Protein AF-A0A847BQE7-F1 (afdb_monomer)

Sequence (134 aa):
CRSEGPELCAGDLSLYLEEHYPERKRVALIGYQPAMLEMLSKSKYDLRVLDLSPLNIGEERYGVLVEDGRNSKIHDEIINNYADLILCTGSTICNGTILDYLDLPVETLFFGTTISGAAVLMGLKRVCFADKYE

Foldseek 3Di:
DDDCLLLVLLVQVVVVCCVPPVPFAFEEEEADDQNNVLSQLPDNHDYAYEHCDPVQAQDQHSNYHHHHPPPPVVLCCCQPPTGQEYEHELCCVVVVVVVSVPPGPHAYEYEDPNCVVVCVVVVHHYRYDSVVVD

Radius of gyration: 13.8 Å; Cα contacts (8 Å, |Δi|>4): 215; chains: 1; bounding box: 34×29×36 Å

Secondary structure (DSSP, 8-state):
--TTHHHHHHHHHHHHHHHH-TT--EEEEES--HHHHHHHHTTT-EEEEEES-TTTTT-EETTEEEEETT-HHHHHHIIIII-SEEEEETTHHHHSGGGGGSS-SS-EEEESSTTHHHHHHHT--B---GGG--

Solvent-accessible surface area (backbone atoms only — not compar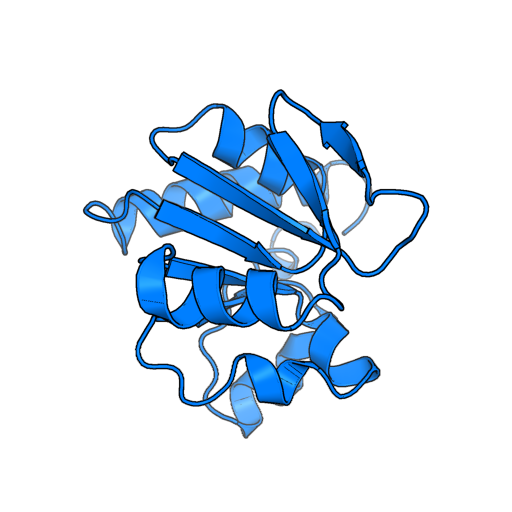able to full-atom values): 7516 Å² total; per-residue (Å²): 122,55,89,67,30,46,52,53,35,29,53,54,49,50,53,50,41,54,74,78,42,66,87,61,43,31,38,32,37,36,53,83,46,72,44,46,51,49,51,45,57,73,49,89,40,50,68,48,38,26,24,83,49,79,89,48,36,79,40,73,54,82,89,34,60,26,36,57,56,80,40,63,68,59,50,49,42,39,59,76,74,57,35,62,33,36,41,32,44,20,62,28,63,80,75,59,60,38,65,82,62,51,96,54,96,41,55,54,36,32,22,56,76,76,26,56,66,56,26,67,78,70,71,48,54,69,62,65,54,55,84,81,59,115

Mean predicted aligned error: 2.71 Å

Structure (mmCIF, N/CA/C/O backbone):
data_AF-A0A847BQE7-F1
#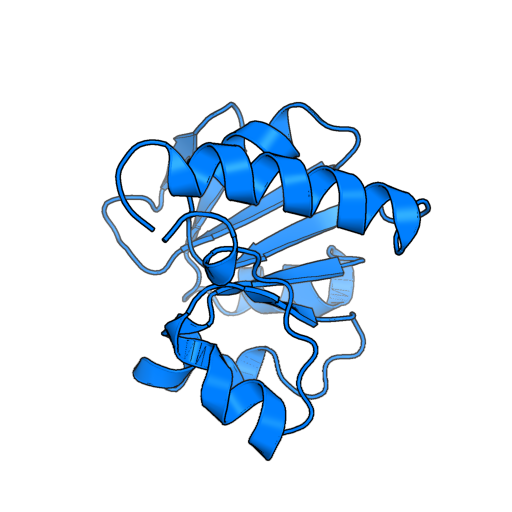
_entry.id   AF-A0A847BQE7-F1
#
loop_
_atom_site.group_PDB
_atom_site.id
_atom_site.type_symbol
_atom_site.label_atom_id
_atom_site.label_alt_id
_atom_site.label_comp_id
_atom_site.label_asym_id
_atom_site.label_entity_id
_atom_site.label_seq_id
_atom_site.pdbx_PDB_ins_code
_atom_site.Cartn_x
_atom_site.Cartn_y
_atom_site.Cartn_z
_atom_site.occupancy
_atom_site.B_iso_or_equiv
_atom_site.auth_seq_id
_atom_site.auth_comp_id
_atom_site.auth_asym_id
_atom_site.auth_atom_id
_atom_site.pdbx_PDB_model_num
ATOM 1 N N . CYS A 1 1 ? 1.247 5.015 -15.974 1.00 70.88 1 CYS A N 1
ATOM 2 C CA . CYS A 1 1 ? 1.783 5.958 -14.964 1.00 70.88 1 CYS A CA 1
ATOM 3 C C . CYS A 1 1 ? 2.777 6.919 -15.614 1.00 70.88 1 CYS A C 1
ATOM 5 O O . CYS A 1 1 ? 3.975 6.659 -15.593 1.00 70.88 1 CYS A O 1
ATOM 7 N N . ARG A 1 2 ? 2.289 7.979 -16.261 1.00 76.00 2 ARG A N 1
ATOM 8 C CA . ARG A 1 2 ? 3.106 9.034 -16.881 1.00 76.00 2 ARG A CA 1
ATOM 9 C C . ARG A 1 2 ? 2.457 10.379 -16.568 1.00 76.00 2 ARG A C 1
ATOM 11 O O . ARG A 1 2 ? 1.242 10.409 -16.386 1.00 76.00 2 ARG A O 1
ATOM 18 N N . SER A 1 3 ? 3.248 11.449 -16.543 1.00 85.38 3 SER A N 1
ATOM 19 C CA . SER A 1 3 ? 2.760 12.814 -16.299 1.00 85.38 3 SER A CA 1
ATOM 20 C C . SER A 1 3 ? 1.878 12.877 -15.041 1.00 85.38 3 SER A C 1
ATOM 22 O O . SER A 1 3 ? 2.288 12.332 -14.024 1.00 85.38 3 SER A O 1
ATOM 24 N N . GLU A 1 4 ? 0.682 13.464 -15.130 1.00 84.88 4 GLU A N 1
ATOM 25 C CA . GLU A 1 4 ? -0.298 13.620 -14.038 1.00 84.88 4 GLU A CA 1
ATOM 26 C C . GLU A 1 4 ? -1.124 12.348 -13.753 1.00 84.88 4 GLU A C 1
ATOM 28 O O . GLU A 1 4 ? -2.008 12.328 -12.896 1.00 84.88 4 GLU A O 1
ATOM 33 N N . GLY A 1 5 ? -0.883 11.263 -14.497 1.00 88.38 5 GLY A N 1
ATOM 34 C CA . GLY A 1 5 ? -1.625 10.013 -14.348 1.00 88.38 5 GLY A CA 1
ATOM 35 C C . GLY A 1 5 ? -1.584 9.416 -12.930 1.00 88.38 5 GLY A C 1
ATOM 36 O O . GLY A 1 5 ? -2.617 8.921 -12.482 1.00 88.38 5 GLY A O 1
ATOM 37 N N . PRO A 1 6 ? -0.445 9.415 -12.205 1.00 91.44 6 PRO A N 1
ATOM 38 C CA . PRO A 1 6 ? -0.397 8.946 -10.819 1.00 91.44 6 PRO A CA 1
ATOM 39 C C . PRO A 1 6 ? -1.307 9.728 -9.865 1.00 91.44 6 PRO A C 1
ATOM 41 O O . PRO A 1 6 ? -1.983 9.113 -9.046 1.00 91.44 6 PRO A O 1
ATOM 44 N N . GLU A 1 7 ? -1.352 11.053 -9.978 1.00 94.31 7 GLU A N 1
ATOM 45 C CA . GLU A 1 7 ? -2.155 11.940 -9.135 1.00 94.31 7 GLU A CA 1
ATOM 46 C C . GLU A 1 7 ? -3.649 11.738 -9.394 1.00 94.31 7 GLU A C 1
ATOM 48 O O . GLU A 1 7 ? -4.429 11.570 -8.455 1.00 94.31 7 GLU A O 1
ATOM 53 N N . LEU A 1 8 ? -4.042 11.659 -10.668 1.00 94.25 8 LEU A N 1
ATOM 54 C CA . LEU A 1 8 ? -5.423 11.362 -11.047 1.00 94.25 8 LEU A CA 1
ATOM 55 C C . LEU A 1 8 ? -5.840 9.955 -10.585 1.00 94.25 8 LEU A C 1
ATOM 57 O O . LEU A 1 8 ? -6.904 9.781 -9.991 1.00 94.25 8 LEU A O 1
ATOM 61 N N . CYS A 1 9 ? -4.962 8.961 -10.759 1.00 94.62 9 CYS A N 1
ATOM 62 C CA . CYS A 1 9 ? -5.197 7.594 -10.294 1.00 94.62 9 CYS A CA 1
ATOM 63 C C . CYS A 1 9 ? -5.314 7.503 -8.764 1.00 94.62 9 CYS A C 1
ATOM 65 O O . CYS A 1 9 ? -6.081 6.678 -8.266 1.00 94.62 9 CYS A O 1
ATOM 67 N N . ALA A 1 10 ? -4.574 8.325 -8.015 1.00 96.25 10 ALA A N 1
ATOM 68 C CA . ALA A 1 10 ? -4.716 8.414 -6.566 1.00 96.25 10 ALA A CA 1
ATOM 69 C C . ALA A 1 10 ? -6.075 9.017 -6.174 1.00 96.25 10 ALA A C 1
ATOM 71 O O . ALA A 1 10 ? -6.713 8.515 -5.251 1.00 96.25 10 ALA A O 1
ATOM 72 N N . GLY A 1 11 ? -6.564 10.025 -6.902 1.00 96.75 11 GLY A N 1
ATOM 73 C CA . GLY A 1 11 ? -7.911 10.572 -6.703 1.00 96.75 11 GLY A CA 1
ATOM 74 C C . GLY A 1 11 ? -9.010 9.524 -6.909 1.00 96.75 11 GLY A C 1
ATOM 75 O O . GLY A 1 11 ? -9.858 9.335 -6.038 1.00 96.75 11 GLY A O 1
ATOM 76 N N . ASP A 1 12 ? -8.947 8.778 -8.013 1.00 97.44 12 ASP A N 1
ATOM 77 C CA . ASP A 1 12 ? -9.883 7.682 -8.292 1.00 97.44 12 ASP A CA 1
ATOM 78 C C . ASP A 1 12 ? -9.829 6.573 -7.232 1.00 97.44 12 ASP A C 1
ATOM 80 O O . ASP A 1 12 ? -10.862 6.030 -6.837 1.00 97.44 12 ASP A O 1
ATOM 84 N N . LEU A 1 13 ? -8.629 6.251 -6.739 1.00 97.62 13 LEU A N 1
ATOM 85 C CA . LEU A 1 13 ? -8.471 5.310 -5.637 1.00 97.62 13 LEU A CA 1
ATOM 86 C C . LEU A 1 13 ? -9.138 5.820 -4.360 1.00 97.62 13 LEU A C 1
ATOM 88 O O . LEU A 1 13 ? -9.801 5.034 -3.691 1.00 97.62 13 LEU A O 1
ATOM 92 N N . SER A 1 14 ? -9.010 7.108 -4.034 1.00 97.38 14 SER A N 1
ATOM 93 C CA . SER A 1 14 ? -9.688 7.691 -2.869 1.00 97.38 14 SER A CA 1
ATOM 94 C C . SER A 1 14 ? -11.197 7.482 -2.947 1.00 97.38 14 SER A C 1
ATOM 96 O O . SER A 1 14 ? -11.793 6.965 -2.004 1.00 97.38 14 SER A O 1
ATOM 98 N N . LEU A 1 15 ? -11.798 7.816 -4.094 1.00 97.81 15 LEU A N 1
ATOM 99 C CA . LEU A 1 15 ? -13.237 7.665 -4.320 1.00 97.81 15 LEU A CA 1
ATOM 100 C C . LEU A 1 15 ? -13.670 6.201 -4.206 1.00 97.81 15 LEU A C 1
ATOM 102 O O . LEU A 1 15 ? -14.638 5.887 -3.517 1.00 97.81 15 LEU A O 1
ATOM 106 N N . TYR A 1 16 ? -12.909 5.293 -4.820 1.00 98.19 16 TYR A N 1
ATOM 107 C CA . TYR A 1 16 ? -13.175 3.862 -4.736 1.00 98.19 16 TYR A CA 1
ATOM 108 C C . TYR A 1 16 ? -13.152 3.356 -3.288 1.00 98.19 16 TYR A C 1
ATOM 110 O O . TYR A 1 16 ? -14.034 2.594 -2.887 1.00 98.19 16 TYR A O 1
ATOM 118 N N . LEU A 1 17 ? -12.170 3.788 -2.490 1.00 98.19 17 LEU A N 1
ATOM 119 C CA . LEU A 1 17 ? -12.064 3.407 -1.083 1.00 98.19 17 LEU A CA 1
ATOM 120 C C . LEU A 1 17 ? -13.195 3.993 -0.233 1.00 98.19 17 LEU A C 1
ATOM 122 O O . LEU A 1 17 ? -13.693 3.318 0.663 1.00 98.19 17 LEU A O 1
ATOM 126 N N . GLU A 1 18 ? -13.629 5.220 -0.501 1.00 96.94 18 GLU A N 1
ATOM 127 C CA . GLU A 1 18 ? -14.767 5.819 0.201 1.00 96.94 18 GLU A CA 1
ATOM 128 C C . GLU A 1 18 ? -16.079 5.085 -0.085 1.00 96.94 18 GLU A C 1
ATOM 130 O O . GLU A 1 18 ? -16.862 4.862 0.836 1.00 96.94 18 GLU A O 1
ATOM 135 N N . GLU A 1 19 ? -16.290 4.668 -1.332 1.00 98.00 19 GLU A N 1
ATOM 136 C CA . GLU A 1 19 ? -17.497 3.962 -1.758 1.00 98.00 19 GLU A CA 1
ATOM 137 C C . GLU A 1 19 ? -17.538 2.510 -1.255 1.00 98.00 19 GLU A C 1
ATOM 139 O O . GLU A 1 19 ? -18.557 2.057 -0.735 1.00 98.00 19 GLU A O 1
ATOM 144 N N . HIS A 1 20 ? -16.428 1.777 -1.377 1.00 98.00 20 HIS A N 1
ATOM 145 C CA . HIS A 1 20 ? -16.396 0.328 -1.138 1.00 98.00 20 HIS A CA 1
ATOM 146 C C . HIS A 1 20 ? -15.871 -0.045 0.255 1.00 98.00 20 HIS A C 1
ATOM 148 O O . HIS A 1 20 ? -16.153 -1.134 0.757 1.00 98.00 20 HIS A O 1
ATOM 154 N N . TYR A 1 21 ? -15.116 0.853 0.893 1.00 97.56 21 TYR A N 1
ATOM 155 C CA . TYR A 1 21 ? -14.432 0.629 2.169 1.00 97.56 21 TYR A CA 1
ATOM 156 C C . TYR A 1 21 ? -14.631 1.780 3.180 1.00 97.56 21 TYR A C 1
ATOM 158 O O . TYR A 1 21 ? -13.675 2.175 3.858 1.00 97.56 21 TYR A O 1
ATOM 166 N N . PRO A 1 22 ? -15.856 2.320 3.362 1.00 96.81 22 PRO A N 1
ATOM 167 C CA . PRO A 1 22 ? -16.085 3.515 4.181 1.00 96.81 22 PRO A CA 1
ATOM 168 C C . PRO A 1 22 ? -15.685 3.344 5.656 1.00 96.81 22 PRO A C 1
ATOM 170 O O . PRO A 1 22 ? -15.262 4.314 6.293 1.00 96.81 22 PRO A O 1
ATOM 173 N N . GLU A 1 23 ? -15.766 2.123 6.181 1.00 96.75 23 GLU A N 1
ATOM 174 C CA . GLU A 1 23 ? -15.484 1.808 7.587 1.00 96.75 23 GLU A CA 1
ATOM 175 C C . GLU A 1 23 ? -13.994 1.577 7.890 1.00 96.75 23 GLU A C 1
ATOM 177 O O . GLU A 1 23 ? -13.606 1.549 9.057 1.00 96.75 23 GLU A O 1
ATOM 182 N N . ARG A 1 24 ? -13.141 1.420 6.868 1.00 96.75 24 ARG A N 1
ATOM 183 C CA . ARG A 1 24 ? -11.706 1.153 7.059 1.00 96.75 24 ARG A CA 1
ATOM 184 C C . ARG A 1 24 ? -10.981 2.389 7.586 1.00 96.75 24 ARG A C 1
ATOM 186 O O . ARG A 1 24 ? -11.313 3.521 7.212 1.00 96.75 24 ARG A O 1
ATOM 193 N N . LYS A 1 25 ? -10.008 2.175 8.474 1.00 97.12 25 LYS A N 1
ATOM 194 C CA . LYS A 1 25 ? -9.252 3.241 9.149 1.00 97.12 25 LYS A CA 1
ATOM 195 C C . LYS A 1 25 ? -7.751 3.007 9.139 1.00 97.12 25 LYS A C 1
ATOM 197 O O . LYS A 1 25 ? -7.040 3.998 9.119 1.00 97.12 25 LYS A O 1
ATOM 202 N N . ARG A 1 26 ? -7.273 1.761 9.154 1.00 98.38 26 ARG A N 1
ATOM 203 C CA . ARG A 1 26 ? -5.843 1.426 9.241 1.00 98.38 26 ARG A CA 1
ATOM 204 C C . ARG A 1 26 ? -5.374 0.797 7.940 1.00 98.38 26 ARG A C 1
ATOM 206 O O . ARG A 1 26 ? -5.546 -0.402 7.720 1.00 98.38 26 ARG A O 1
ATOM 213 N N . VAL A 1 27 ? -4.786 1.617 7.078 1.00 98.50 27 VAL A N 1
ATOM 214 C CA . VAL A 1 27 ? -4.346 1.203 5.745 1.00 98.50 27 VAL A CA 1
ATOM 215 C C . VAL A 1 27 ? -2.846 0.946 5.761 1.00 98.50 27 VAL A C 1
ATOM 217 O O . VAL A 1 27 ? -2.068 1.762 6.251 1.00 98.50 27 VAL A O 1
ATOM 220 N N . ALA A 1 28 ? -2.429 -0.179 5.186 1.00 98.56 28 ALA A N 1
ATOM 221 C CA . ALA A 1 28 ? -1.028 -0.421 4.869 1.00 98.56 28 ALA A CA 1
ATOM 222 C C . ALA A 1 28 ? -0.799 -0.277 3.363 1.00 98.56 28 ALA A C 1
ATOM 224 O O . ALA A 1 28 ? -1.463 -0.936 2.563 1.00 98.56 28 ALA A O 1
ATOM 225 N N . LEU A 1 29 ? 0.150 0.575 2.978 1.00 98.62 29 LEU A N 1
ATOM 226 C CA . LEU A 1 29 ? 0.607 0.732 1.601 1.00 98.62 29 LEU A CA 1
ATOM 227 C C . LEU A 1 29 ? 1.903 -0.060 1.398 1.00 98.62 29 LEU A C 1
ATOM 229 O O . LEU A 1 29 ? 2.932 0.251 1.989 1.00 98.62 29 LEU A O 1
ATOM 233 N N . ILE A 1 30 ? 1.867 -1.079 0.547 1.00 98.38 30 ILE A N 1
ATOM 234 C CA . ILE A 1 30 ? 3.026 -1.909 0.218 1.00 98.38 30 ILE A CA 1
ATOM 235 C C . ILE A 1 30 ? 3.558 -1.498 -1.149 1.00 98.38 30 ILE A C 1
ATOM 237 O O . ILE A 1 30 ? 2.874 -1.634 -2.166 1.00 98.38 30 ILE A O 1
ATOM 241 N N . GLY A 1 31 ? 4.806 -1.041 -1.168 1.00 97.12 31 GLY A N 1
ATOM 242 C CA . GLY A 1 31 ? 5.419 -0.391 -2.315 1.00 97.12 31 GLY A CA 1
ATOM 243 C C . GLY A 1 31 ? 5.120 1.101 -2.300 1.00 97.12 31 GLY A C 1
ATOM 244 O O . GLY A 1 31 ? 3.989 1.530 -2.535 1.00 97.12 31 GLY A O 1
ATOM 245 N N . TYR A 1 32 ? 6.155 1.895 -2.051 1.00 96.81 32 TYR A N 1
ATOM 246 C CA . TYR A 1 32 ? 6.061 3.344 -1.987 1.00 96.81 32 TYR A CA 1
ATOM 247 C C . TYR A 1 32 ? 5.618 3.922 -3.339 1.00 96.81 32 TYR A C 1
ATOM 249 O O . TYR A 1 32 ? 6.330 3.841 -4.343 1.00 96.81 32 TYR A O 1
ATOM 257 N N . GLN A 1 33 ? 4.440 4.547 -3.352 1.00 96.25 33 GLN A N 1
ATOM 258 C CA . GLN A 1 33 ? 3.922 5.308 -4.485 1.00 96.25 33 GLN A CA 1
ATOM 259 C C . GLN A 1 33 ? 3.581 6.730 -3.998 1.00 96.25 33 GLN A C 1
ATOM 261 O O . GLN A 1 33 ? 2.654 6.875 -3.202 1.00 96.25 33 GLN A O 1
ATOM 266 N N . PRO A 1 34 ? 4.313 7.775 -4.441 1.00 95.94 34 PRO A N 1
ATOM 267 C CA . PRO A 1 34 ? 4.202 9.124 -3.877 1.00 95.94 34 PRO A CA 1
ATOM 268 C C . PRO A 1 34 ? 2.786 9.710 -3.870 1.00 95.94 34 PRO A C 1
ATOM 270 O O . PRO A 1 34 ? 2.334 10.192 -2.839 1.00 95.94 34 PRO A O 1
ATOM 273 N N . ALA A 1 35 ? 2.076 9.634 -4.999 1.00 97.06 35 ALA A N 1
ATOM 274 C CA . ALA A 1 35 ? 0.762 10.259 -5.153 1.00 97.06 35 ALA A CA 1
ATOM 275 C C . ALA A 1 35 ? -0.309 9.601 -4.263 1.00 97.06 35 ALA A C 1
ATOM 277 O O . ALA A 1 35 ? -1.119 10.284 -3.640 1.00 97.06 35 ALA A O 1
ATOM 278 N N . MET A 1 36 ? -0.287 8.273 -4.158 1.00 97.75 36 MET A N 1
ATOM 279 C CA . MET A 1 36 ? -1.144 7.500 -3.266 1.00 97.75 36 MET A CA 1
ATOM 280 C C . MET A 1 36 ? -0.789 7.769 -1.810 1.00 97.75 36 MET A C 1
ATOM 282 O O . MET A 1 36 ? -1.698 7.979 -1.017 1.00 97.75 36 MET A O 1
ATOM 286 N N . LEU A 1 37 ? 0.501 7.802 -1.455 1.00 98.19 37 LEU A N 1
ATOM 287 C CA . LEU A 1 37 ? 0.922 8.109 -0.088 1.00 98.19 37 LEU A CA 1
ATOM 288 C C . LEU A 1 37 ? 0.446 9.503 0.337 1.00 98.19 37 LEU A C 1
ATOM 290 O O . LEU A 1 37 ? -0.124 9.637 1.412 1.00 98.19 37 LEU A O 1
ATOM 294 N N . GLU A 1 38 ? 0.631 10.515 -0.513 1.00 98.12 38 GLU A N 1
ATOM 295 C CA . GLU A 1 38 ? 0.184 11.885 -0.250 1.00 98.12 38 GLU A CA 1
ATOM 296 C C . GLU A 1 38 ? -1.336 11.996 -0.104 1.00 98.12 38 GLU A C 1
ATOM 298 O O . GLU A 1 38 ? -1.830 12.686 0.788 1.00 98.12 38 GLU A O 1
ATOM 303 N N . MET A 1 39 ? -2.087 11.339 -0.991 1.00 97.88 39 MET A N 1
ATOM 304 C CA . MET A 1 39 ? -3.547 11.317 -0.928 1.00 97.88 39 MET A CA 1
ATOM 305 C C . MET A 1 39 ? -4.018 10.648 0.369 1.00 97.88 39 MET A C 1
ATOM 307 O O . MET A 1 39 ? -4.827 11.217 1.102 1.00 97.88 39 MET A O 1
ATOM 311 N N . LEU A 1 40 ? -3.475 9.468 0.681 1.00 98.12 40 LEU A N 1
ATOM 312 C CA . LEU A 1 40 ? -3.872 8.688 1.849 1.00 98.12 40 LEU A CA 1
ATOM 313 C C . LEU A 1 40 ? -3.485 9.398 3.151 1.00 98.12 40 LEU A C 1
ATOM 315 O O . LEU A 1 40 ? -4.292 9.412 4.077 1.00 98.12 40 LEU A O 1
ATOM 319 N N . SER A 1 41 ? -2.311 10.032 3.227 1.00 97.56 41 SER A N 1
ATOM 320 C CA . SER A 1 41 ? -1.864 10.727 4.442 1.00 97.56 41 SER A CA 1
ATOM 321 C C . SER A 1 41 ? -2.678 11.983 4.763 1.00 97.56 41 SER A C 1
ATOM 323 O O . SER A 1 41 ? -2.733 12.404 5.916 1.00 97.56 41 SER A O 1
ATOM 325 N N . LYS A 1 42 ? -3.350 12.574 3.766 1.00 97.19 42 LYS A N 1
ATOM 326 C CA . LYS A 1 42 ? -4.278 13.705 3.946 1.00 97.19 42 LYS A CA 1
ATOM 327 C C . LYS A 1 42 ? -5.724 13.271 4.209 1.00 97.19 42 LYS A C 1
ATOM 329 O O . LYS A 1 42 ? -6.603 14.123 4.328 1.00 97.19 42 LYS A O 1
ATOM 334 N N . SER A 1 43 ? -5.985 11.968 4.256 1.00 96.25 43 SER A N 1
ATOM 335 C CA . SER A 1 43 ? -7.327 11.406 4.398 1.00 96.25 43 SER A CA 1
ATOM 336 C C . SER A 1 43 ? -7.645 11.017 5.852 1.00 96.25 43 SER A C 1
ATOM 338 O O . SER A 1 43 ? -6.952 11.395 6.792 1.00 96.25 43 SER A O 1
ATOM 340 N N . LYS A 1 44 ? -8.722 10.245 6.049 1.00 95.81 44 LYS A N 1
ATOM 341 C CA . LYS A 1 44 ? -9.140 9.714 7.358 1.00 95.81 44 LYS A CA 1
ATOM 342 C C . LYS A 1 44 ? -8.300 8.528 7.857 1.00 95.81 44 LYS A C 1
ATOM 344 O O . LYS A 1 44 ? -8.597 8.024 8.941 1.00 95.81 44 LYS A O 1
ATOM 349 N N . TYR A 1 45 ? -7.380 8.011 7.042 1.00 97.81 45 TYR A N 1
ATOM 350 C CA . TYR A 1 45 ? -6.658 6.776 7.337 1.00 97.81 45 TYR A CA 1
ATOM 351 C C . TYR A 1 45 ? -5.457 7.023 8.256 1.00 97.81 45 TYR A C 1
ATOM 353 O O . TYR A 1 45 ? -4.672 7.942 8.046 1.00 97.81 45 TYR A O 1
ATOM 361 N N . ASP A 1 46 ? -5.304 6.152 9.246 1.00 97.81 46 ASP A N 1
ATOM 362 C CA . ASP A 1 46 ? -4.027 5.854 9.884 1.00 97.81 46 ASP A CA 1
ATOM 363 C C . ASP A 1 46 ? -3.231 4.978 8.904 1.00 97.81 46 ASP A C 1
ATOM 365 O O . ASP A 1 46 ? -3.742 3.960 8.421 1.00 97.81 46 ASP A O 1
ATOM 369 N N . LEU A 1 47 ? -2.035 5.431 8.529 1.00 98.06 47 LEU A N 1
ATOM 370 C CA . LEU A 1 47 ? -1.299 4.926 7.375 1.00 98.06 47 LEU A CA 1
ATOM 371 C C . LEU A 1 47 ? 0.100 4.461 7.768 1.00 98.06 47 LEU A C 1
ATOM 373 O O . LEU A 1 47 ? 0.895 5.232 8.304 1.00 98.06 47 LEU A O 1
ATOM 377 N N . ARG A 1 48 ? 0.432 3.227 7.386 1.00 98.50 48 ARG A N 1
ATOM 378 C CA . ARG A 1 48 ? 1.810 2.716 7.359 1.00 98.50 48 ARG A CA 1
ATOM 379 C C . ARG A 1 48 ? 2.215 2.388 5.934 1.00 98.50 48 ARG A C 1
ATOM 381 O O . ARG A 1 48 ? 1.382 1.967 5.130 1.00 98.50 48 ARG A O 1
ATOM 388 N N . VAL A 1 49 ? 3.492 2.569 5.614 1.00 98.50 49 VAL A N 1
ATOM 389 C CA . VAL A 1 49 ? 4.025 2.285 4.279 1.00 98.50 49 VAL A CA 1
ATOM 390 C C . VAL A 1 49 ? 5.298 1.457 4.368 1.00 98.50 49 VAL A C 1
ATOM 392 O O . VAL A 1 49 ? 6.233 1.813 5.082 1.00 98.50 49 VAL A O 1
ATOM 395 N N . LEU A 1 50 ? 5.326 0.352 3.624 1.00 98.25 50 LEU A N 1
ATOM 396 C CA . LEU A 1 50 ? 6.496 -0.508 3.475 1.00 98.25 50 LEU A CA 1
ATOM 397 C C . LEU A 1 50 ? 7.102 -0.326 2.091 1.00 98.25 50 LEU A C 1
ATOM 399 O O . LEU A 1 50 ? 6.383 -0.305 1.089 1.00 98.25 50 LEU A O 1
ATOM 403 N N . ASP A 1 51 ? 8.428 -0.279 2.017 1.00 98.00 51 ASP A N 1
ATOM 404 C CA . ASP A 1 51 ? 9.137 -0.293 0.743 1.00 98.00 51 ASP A CA 1
ATOM 405 C C . ASP A 1 51 ? 10.359 -1.211 0.777 1.00 98.00 51 ASP A C 1
ATOM 407 O O . ASP A 1 51 ? 10.876 -1.564 1.835 1.00 98.00 51 ASP A O 1
ATOM 411 N N . LEU A 1 52 ? 10.819 -1.619 -0.406 1.00 96.88 52 LEU A N 1
ATOM 412 C CA . LEU A 1 52 ? 12.035 -2.415 -0.560 1.00 96.88 52 LEU A CA 1
ATOM 413 C C . LEU A 1 52 ? 13.225 -1.578 -1.035 1.00 96.88 52 LEU A C 1
ATOM 415 O O . LEU A 1 52 ? 14.333 -2.109 -1.088 1.00 96.88 52 LEU A O 1
ATOM 419 N N . SER A 1 53 ? 13.047 -0.306 -1.396 1.00 96.44 53 SER A N 1
ATOM 420 C CA . SER A 1 53 ? 14.144 0.553 -1.830 1.00 96.44 53 SER A CA 1
ATOM 421 C C . SER A 1 53 ? 14.841 1.194 -0.629 1.00 96.44 53 SER A C 1
ATOM 423 O O . SER A 1 53 ? 14.209 1.945 0.115 1.00 96.44 53 SER A O 1
ATOM 425 N N . PRO A 1 54 ? 16.164 1.014 -0.465 1.00 96.12 54 PRO A N 1
ATOM 426 C CA . PRO A 1 54 ? 16.917 1.698 0.587 1.00 96.12 54 PRO A CA 1
ATOM 427 C C . PRO A 1 54 ? 16.947 3.225 0.412 1.00 96.12 54 PRO A C 1
ATOM 429 O O . PRO A 1 54 ? 17.348 3.921 1.332 1.00 96.12 54 PRO A O 1
ATOM 432 N N . LEU A 1 55 ? 16.544 3.748 -0.754 1.00 96.44 55 LEU A N 1
ATOM 433 C CA . LEU A 1 55 ? 16.412 5.191 -0.986 1.00 96.44 55 LEU A CA 1
ATOM 434 C C . LEU A 1 55 ? 15.157 5.787 -0.336 1.00 96.44 55 LEU A C 1
ATOM 436 O O . LEU A 1 55 ? 15.092 6.997 -0.146 1.00 96.44 55 LEU A O 1
ATOM 440 N N . ASN A 1 56 ? 14.153 4.951 -0.063 1.00 97.06 56 ASN A N 1
ATOM 441 C CA . ASN A 1 56 ? 12.898 5.371 0.550 1.00 97.06 56 ASN A CA 1
ATOM 442 C C . ASN A 1 56 ? 12.870 5.011 2.038 1.00 97.06 56 ASN A C 1
ATOM 444 O O . ASN A 1 56 ? 12.397 5.801 2.840 1.00 97.06 56 ASN A O 1
ATOM 448 N N . ILE A 1 57 ? 13.368 3.827 2.405 1.00 98.00 57 ILE A N 1
ATOM 449 C CA . ILE A 1 57 ? 13.325 3.316 3.781 1.00 98.00 57 ILE A CA 1
ATOM 450 C C . ILE A 1 57 ? 14.031 4.274 4.753 1.00 98.00 57 ILE A C 1
ATOM 452 O O . ILE A 1 57 ? 15.163 4.688 4.518 1.00 98.00 57 ILE A O 1
ATOM 456 N N . GLY A 1 58 ? 13.375 4.563 5.877 1.00 97.94 58 GLY A N 1
ATOM 457 C CA . GLY A 1 58 ? 13.859 5.462 6.927 1.00 97.94 58 GLY A CA 1
ATOM 458 C C . GLY A 1 58 ? 13.527 6.934 6.689 1.00 97.94 58 GLY A C 1
ATOM 459 O O . GLY A 1 58 ? 13.682 7.745 7.599 1.00 97.94 58 GLY A O 1
ATOM 460 N N . GLU A 1 59 ? 13.038 7.281 5.501 1.00 98.12 59 GLU A N 1
ATOM 461 C CA . GLU A 1 59 ? 12.626 8.639 5.186 1.00 98.12 59 GLU A CA 1
ATOM 462 C C . GLU A 1 59 ? 11.208 8.919 5.682 1.00 98.12 59 GLU A C 1
ATOM 464 O O . GLU A 1 59 ? 10.312 8.078 5.585 1.00 98.12 59 GLU A O 1
ATOM 469 N N . GLU A 1 60 ? 10.982 10.148 6.137 1.00 97.75 60 GLU A N 1
ATOM 470 C CA . GLU A 1 60 ? 9.637 10.664 6.361 1.00 97.75 60 GLU A CA 1
ATOM 471 C C . GLU A 1 60 ? 9.112 11.307 5.068 1.00 97.75 60 GLU A C 1
ATOM 473 O O . GLU A 1 60 ? 9.778 12.134 4.427 1.00 97.75 60 GLU A O 1
ATOM 478 N N . ARG A 1 61 ? 7.914 10.899 4.643 1.00 96.94 61 ARG A N 1
ATOM 479 C CA . ARG A 1 61 ? 7.235 11.392 3.441 1.00 96.94 61 ARG A CA 1
ATOM 480 C C . ARG A 1 61 ? 5.796 11.717 3.796 1.00 96.94 61 ARG A C 1
ATOM 482 O O . ARG A 1 61 ? 5.052 10.852 4.242 1.00 96.94 61 ARG A O 1
ATOM 489 N N . TYR A 1 62 ? 5.416 12.981 3.621 1.00 96.69 62 TYR A N 1
ATOM 490 C CA . TYR A 1 62 ? 4.083 13.477 3.980 1.00 96.69 62 TYR A CA 1
ATOM 491 C C . TYR A 1 62 ? 3.683 13.165 5.438 1.00 96.69 62 TYR A C 1
ATOM 493 O O . TYR A 1 62 ? 2.517 12.892 5.706 1.00 96.69 62 TYR A O 1
ATOM 501 N N . GLY A 1 63 ? 4.653 13.181 6.363 1.00 96.94 63 GLY A N 1
ATOM 502 C CA . GLY A 1 63 ? 4.447 12.859 7.781 1.00 96.94 63 GLY A CA 1
ATOM 503 C C . GLY A 1 63 ? 4.396 11.363 8.110 1.00 96.94 63 GLY A C 1
ATOM 504 O O . GLY A 1 63 ? 4.093 11.008 9.244 1.00 96.94 63 GLY A O 1
ATOM 505 N N . VAL A 1 64 ? 4.675 10.482 7.142 1.00 98.06 64 VAL A N 1
ATOM 506 C CA . VAL A 1 64 ? 4.662 9.023 7.316 1.00 98.06 64 VAL A CA 1
ATOM 507 C C . VAL A 1 64 ? 6.073 8.471 7.134 1.00 98.06 64 VAL A C 1
ATOM 509 O O . VAL A 1 64 ? 6.734 8.761 6.134 1.00 98.06 64 VAL A O 1
ATOM 512 N N . LEU A 1 65 ? 6.538 7.670 8.093 1.00 98.31 65 LEU A N 1
ATOM 513 C CA . LEU A 1 65 ? 7.812 6.958 7.997 1.00 98.31 65 LEU A CA 1
ATOM 514 C C . LEU A 1 65 ? 7.693 5.808 6.993 1.00 98.31 65 LEU A C 1
ATOM 516 O O . LEU A 1 65 ? 6.798 4.973 7.114 1.00 98.31 65 LEU A O 1
ATOM 520 N N . VAL A 1 66 ? 8.624 5.731 6.044 1.00 98.50 66 VAL A N 1
ATOM 521 C CA . VAL A 1 66 ? 8.742 4.565 5.167 1.00 98.50 66 VAL A CA 1
ATOM 522 C C . VAL A 1 66 ? 9.534 3.470 5.868 1.00 98.50 66 VAL A C 1
ATOM 524 O O . VAL A 1 66 ? 10.731 3.607 6.122 1.00 98.50 66 VAL A O 1
ATOM 527 N N . GLU A 1 67 ? 8.869 2.366 6.180 1.00 98.50 67 GLU A N 1
ATOM 528 C CA . GLU A 1 67 ? 9.453 1.251 6.919 1.00 98.50 67 GLU A CA 1
ATOM 529 C C . GLU A 1 67 ? 10.055 0.190 5.981 1.00 98.50 67 GLU A C 1
ATOM 531 O O . GLU A 1 67 ? 9.702 0.080 4.803 1.00 98.50 67 GLU A O 1
ATOM 536 N N . ASP A 1 68 ? 10.990 -0.606 6.508 1.00 97.94 68 ASP A N 1
ATOM 537 C CA . ASP A 1 68 ? 11.654 -1.664 5.740 1.00 97.94 68 ASP A CA 1
ATOM 538 C C . ASP A 1 68 ? 10.718 -2.858 5.522 1.00 97.94 68 ASP A C 1
ATOM 540 O O . ASP A 1 68 ? 10.449 -3.635 6.443 1.00 97.94 68 ASP A O 1
ATOM 544 N N . GLY A 1 69 ? 10.289 -3.050 4.273 1.00 95.88 69 GLY A N 1
ATOM 545 C CA . GLY A 1 69 ? 9.430 -4.160 3.869 1.00 95.88 69 GLY A CA 1
ATOM 546 C C . GLY A 1 69 ? 10.069 -5.546 3.971 1.00 95.88 69 GLY A C 1
ATOM 547 O O . GLY A 1 69 ? 9.376 -6.544 3.810 1.00 95.88 69 GLY A O 1
ATOM 548 N N . ARG A 1 70 ? 11.376 -5.640 4.243 1.00 95.19 70 ARG A N 1
ATOM 549 C CA . ARG A 1 70 ? 12.090 -6.913 4.453 1.00 95.19 70 ARG A CA 1
ATOM 550 C C . ARG A 1 70 ? 12.091 -7.348 5.914 1.00 95.19 70 ARG A C 1
ATOM 552 O O . ARG A 1 70 ? 12.500 -8.467 6.225 1.00 95.19 70 ARG A O 1
ATOM 559 N N . ASN A 1 71 ? 11.685 -6.469 6.828 1.00 96.56 71 ASN A N 1
ATOM 560 C CA . ASN A 1 71 ? 11.655 -6.781 8.244 1.00 96.56 71 ASN A CA 1
ATOM 561 C C . ASN A 1 71 ? 10.424 -7.638 8.563 1.00 96.56 71 ASN A C 1
ATOM 563 O O . ASN A 1 71 ? 9.301 -7.143 8.632 1.00 96.56 71 ASN A O 1
ATOM 567 N N . SER A 1 72 ? 10.653 -8.926 8.816 1.00 94.25 72 SER A N 1
ATOM 568 C CA . SER A 1 72 ? 9.583 -9.893 9.078 1.00 94.25 72 SER A CA 1
ATOM 569 C C . SER A 1 72 ? 8.704 -9.537 10.277 1.00 94.25 72 SER A C 1
ATOM 571 O O . SER A 1 72 ? 7.518 -9.843 10.255 1.00 94.25 72 SER A O 1
ATOM 573 N N . LYS A 1 73 ? 9.242 -8.862 11.303 1.00 96.44 73 LYS A N 1
ATOM 574 C CA . LYS A 1 73 ? 8.450 -8.435 12.468 1.00 96.44 73 LYS A CA 1
ATOM 575 C C . LYS A 1 73 ? 7.481 -7.314 12.111 1.00 96.44 73 LYS A C 1
ATOM 577 O O . LYS A 1 73 ? 6.340 -7.346 12.548 1.00 96.44 73 LYS A O 1
ATOM 582 N N . ILE A 1 74 ? 7.940 -6.347 11.316 1.00 96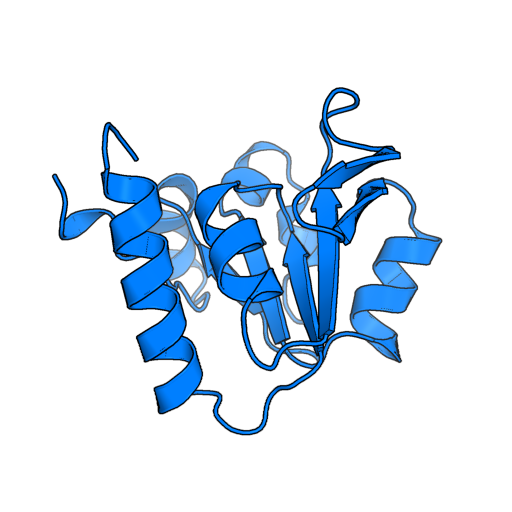.12 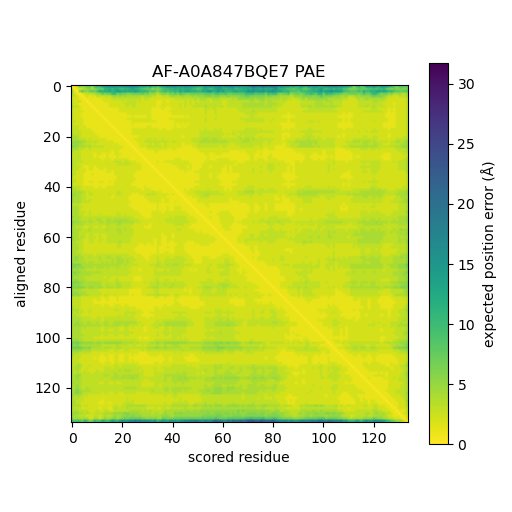74 ILE A N 1
ATOM 583 C CA . ILE A 1 74 ? 7.103 -5.242 10.827 1.00 96.12 74 ILE A CA 1
ATOM 584 C C . ILE A 1 74 ? 6.008 -5.793 9.913 1.00 96.12 74 ILE A C 1
ATOM 586 O O . ILE A 1 74 ? 4.841 -5.440 10.047 1.00 96.12 74 ILE A O 1
ATOM 590 N N . HIS A 1 75 ? 6.382 -6.699 9.012 1.00 94.19 75 HIS A N 1
ATOM 591 C CA . HIS A 1 75 ? 5.452 -7.338 8.093 1.00 94.19 75 HIS A CA 1
ATOM 592 C C . HIS A 1 75 ? 4.349 -8.123 8.829 1.00 94.19 75 HIS A C 1
ATOM 594 O O . HIS A 1 75 ? 3.163 -7.926 8.568 1.00 94.19 75 HIS A O 1
ATOM 600 N N . ASP A 1 76 ? 4.737 -8.964 9.792 1.00 94.38 76 ASP A N 1
ATOM 601 C CA . ASP A 1 76 ? 3.815 -9.729 10.639 1.00 94.38 76 ASP A CA 1
ATOM 602 C C . ASP A 1 76 ? 2.890 -8.818 11.460 1.00 94.38 76 ASP A C 1
ATOM 604 O O . ASP A 1 76 ? 1.680 -9.035 11.520 1.00 94.38 76 ASP A O 1
ATOM 608 N N . GLU A 1 77 ? 3.436 -7.748 12.041 1.00 96.31 77 GLU A N 1
ATOM 609 C CA . GLU A 1 77 ? 2.653 -6.751 12.769 1.00 96.31 77 GLU A CA 1
ATOM 610 C C . GLU A 1 77 ? 1.598 -6.092 11.869 1.00 96.31 77 GLU A C 1
ATOM 612 O O . GLU A 1 77 ? 0.433 -5.981 12.266 1.00 96.31 77 GLU A O 1
ATOM 617 N N . ILE A 1 78 ? 1.984 -5.693 10.652 1.00 95.81 78 ILE A N 1
AT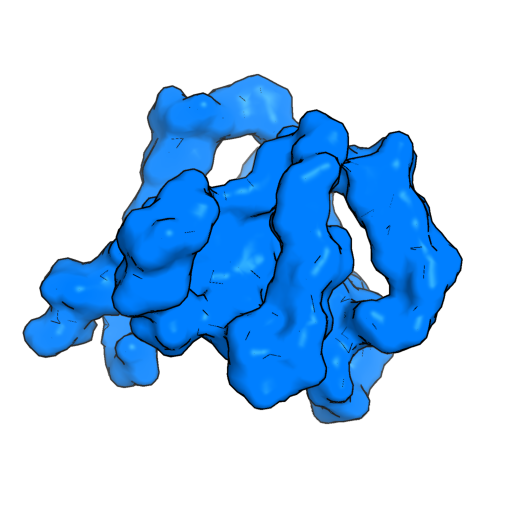OM 618 C CA . ILE A 1 78 ? 1.073 -5.066 9.695 1.00 95.81 78 ILE A CA 1
ATOM 619 C C . ILE A 1 78 ? -0.088 -5.990 9.350 1.00 95.81 78 ILE A C 1
ATOM 621 O O . ILE A 1 78 ? -1.238 -5.567 9.451 1.00 95.81 78 ILE A O 1
ATOM 625 N N . ILE A 1 79 ? 0.201 -7.238 8.988 1.00 93.88 79 ILE A N 1
ATOM 626 C CA . ILE A 1 79 ? -0.815 -8.188 8.523 1.00 93.88 79 ILE A CA 1
ATOM 627 C C . ILE A 1 79 ? -1.733 -8.639 9.657 1.00 93.88 79 ILE A C 1
ATOM 629 O O . ILE A 1 79 ? -2.945 -8.729 9.466 1.00 93.88 79 ILE A O 1
ATOM 633 N N . ASN A 1 80 ? -1.170 -8.935 10.830 1.00 93.62 80 ASN A N 1
ATOM 634 C CA . ASN A 1 80 ? -1.909 -9.631 11.880 1.00 93.62 80 ASN A CA 1
ATOM 635 C C . ASN A 1 80 ? -2.497 -8.703 12.946 1.00 93.62 80 ASN A C 1
ATOM 637 O O . ASN A 1 80 ? -3.428 -9.106 13.642 1.00 93.62 80 ASN A O 1
ATOM 641 N N . ASN A 1 81 ? -1.977 -7.480 13.105 1.00 95.31 81 ASN A N 1
ATOM 642 C CA . ASN A 1 81 ? -2.315 -6.638 14.259 1.00 95.31 81 ASN A CA 1
ATOM 643 C C . ASN A 1 81 ? -2.712 -5.197 13.902 1.00 95.31 81 ASN A C 1
ATOM 645 O O . ASN A 1 81 ? -3.458 -4.558 14.656 1.00 95.31 81 ASN A O 1
ATOM 649 N N . TYR A 1 82 ? -2.250 -4.671 12.767 1.00 97.31 82 TYR A N 1
ATOM 650 C CA . TYR A 1 82 ? -2.473 -3.273 12.402 1.00 97.31 82 TYR A CA 1
ATOM 651 C C . TYR A 1 82 ? -3.499 -3.089 11.281 1.00 97.31 82 TYR A C 1
ATOM 653 O O . TYR A 1 82 ? -4.520 -2.441 11.511 1.00 97.31 82 TYR A O 1
ATOM 661 N N . ALA A 1 83 ? -3.239 -3.613 10.083 1.00 97.88 83 ALA A N 1
ATOM 662 C CA . ALA A 1 83 ? -4.000 -3.243 8.899 1.00 97.88 83 ALA A CA 1
ATOM 663 C C . ALA A 1 83 ? -5.422 -3.813 8.940 1.00 97.88 83 ALA A C 1
ATOM 665 O O . ALA A 1 83 ? -5.640 -4.984 9.247 1.00 97.88 83 ALA A O 1
ATOM 666 N N . ASP A 1 84 ? -6.399 -2.982 8.585 1.00 97.56 84 ASP A N 1
ATOM 667 C CA . ASP A 1 84 ? -7.748 -3.429 8.241 1.00 97.56 84 ASP A CA 1
ATOM 668 C C . ASP A 1 84 ? -7.991 -3.452 6.721 1.00 97.56 84 ASP A C 1
ATOM 670 O O . ASP A 1 84 ? -8.999 -4.014 6.281 1.00 97.56 84 ASP A O 1
ATOM 674 N N . LEU A 1 85 ? -7.056 -2.897 5.939 1.00 98.44 85 LEU A N 1
ATOM 675 C CA . LEU A 1 85 ? -6.977 -2.971 4.484 1.00 98.44 85 LEU A CA 1
ATOM 676 C C . LEU A 1 85 ? -5.513 -2.846 4.026 1.00 98.44 85 LEU A C 1
ATOM 678 O O . LEU A 1 85 ? -4.781 -1.971 4.495 1.00 98.44 85 LEU A O 1
ATOM 682 N N . ILE A 1 86 ? -5.099 -3.678 3.069 1.00 98.62 86 ILE A N 1
ATOM 683 C CA . ILE A 1 86 ? -3.778 -3.603 2.436 1.00 98.62 86 ILE A CA 1
ATOM 684 C C . ILE A 1 86 ? -3.925 -3.123 0.991 1.00 98.62 86 ILE A C 1
ATOM 686 O O . ILE A 1 86 ? -4.681 -3.691 0.205 1.00 98.62 86 ILE A O 1
ATOM 690 N N . LEU A 1 87 ? -3.154 -2.104 0.619 1.00 98.62 87 LEU A N 1
ATOM 691 C CA . LEU A 1 87 ? -2.944 -1.681 -0.763 1.00 98.62 87 LEU A CA 1
ATOM 692 C C . LEU A 1 87 ? -1.567 -2.166 -1.199 1.00 98.62 87 LEU A C 1
ATOM 694 O O . LEU A 1 87 ? -0.557 -1.665 -0.712 1.00 98.62 87 LEU A O 1
ATOM 698 N N . CYS A 1 88 ? -1.510 -3.135 -2.107 1.00 98.50 88 CYS A N 1
ATOM 699 C CA . CYS A 1 88 ? -0.261 -3.785 -2.485 1.00 98.50 88 CYS A CA 1
ATOM 700 C C . CYS A 1 88 ? 0.130 -3.507 -3.936 1.00 98.50 88 CYS A C 1
ATOM 702 O O . CYS A 1 88 ? -0.661 -3.694 -4.861 1.00 98.50 88 CYS A O 1
ATOM 704 N N . THR A 1 89 ? 1.368 -3.067 -4.161 1.00 97.81 89 THR A N 1
ATOM 705 C CA . THR A 1 89 ? 1.876 -2.889 -5.520 1.00 97.81 89 THR A CA 1
ATOM 706 C C . THR A 1 89 ? 1.913 -4.220 -6.264 1.00 97.81 89 THR A C 1
ATOM 708 O O . THR A 1 89 ? 2.410 -5.242 -5.786 1.00 97.81 89 THR A O 1
ATOM 711 N N . GLY A 1 90 ? 1.458 -4.188 -7.508 1.00 97.06 90 GLY A N 1
ATOM 712 C CA . GLY A 1 90 ? 1.519 -5.305 -8.430 1.00 97.06 90 GLY A CA 1
ATOM 713 C C . GLY A 1 90 ? 2.936 -5.741 -8.793 1.00 97.06 90 GLY A C 1
ATOM 714 O O . GLY A 1 90 ? 3.120 -6.856 -9.265 1.00 97.06 90 GLY A O 1
ATOM 715 N N . SER A 1 91 ? 3.956 -4.904 -8.568 1.00 96.88 91 SER A N 1
ATOM 716 C CA . SER A 1 91 ? 5.356 -5.268 -8.830 1.00 96.88 91 SER A CA 1
ATOM 717 C C . SER A 1 91 ? 5.888 -6.365 -7.904 1.00 96.88 91 SER A C 1
ATOM 719 O O . SER A 1 91 ? 6.924 -6.949 -8.212 1.00 96.88 91 SER A O 1
ATOM 721 N N . THR A 1 92 ? 5.185 -6.681 -6.812 1.00 97.06 92 THR A N 1
ATOM 722 C CA . THR A 1 92 ? 5.489 -7.833 -5.942 1.00 97.06 92 THR A CA 1
ATOM 723 C C . THR A 1 92 ? 5.458 -9.169 -6.694 1.00 97.06 92 THR A C 1
ATOM 725 O O . THR A 1 92 ? 6.103 -10.136 -6.293 1.00 97.06 92 THR A O 1
ATOM 728 N N . ILE A 1 93 ? 4.769 -9.241 -7.838 1.00 96.94 93 ILE A N 1
ATOM 729 C CA . ILE A 1 93 ? 4.820 -10.434 -8.689 1.00 96.94 93 ILE A CA 1
ATOM 730 C C . ILE A 1 93 ? 6.191 -10.625 -9.345 1.00 96.94 93 ILE A C 1
ATOM 732 O O . ILE A 1 93 ? 6.620 -11.752 -9.570 1.00 96.94 93 ILE A O 1
ATOM 736 N N . CYS A 1 94 ? 6.906 -9.535 -9.636 1.00 96.31 94 CYS A N 1
ATOM 737 C CA . CYS A 1 94 ? 8.184 -9.585 -10.344 1.00 96.31 94 CYS A CA 1
ATOM 738 C C . CYS A 1 94 ? 9.322 -10.129 -9.479 1.00 96.31 94 CYS A C 1
ATOM 740 O O . CYS A 1 94 ? 10.290 -10.657 -10.017 1.00 96.31 94 CYS A O 1
ATOM 742 N N . ASN A 1 95 ? 9.230 -9.977 -8.158 1.00 93.88 95 ASN A N 1
ATOM 743 C CA . ASN A 1 95 ? 10.254 -10.412 -7.207 1.00 93.88 95 ASN A CA 1
ATOM 744 C C . ASN A 1 95 ? 9.783 -11.565 -6.300 1.00 93.88 95 ASN A C 1
ATOM 746 O O . ASN A 1 95 ? 10.538 -11.994 -5.433 1.00 93.88 95 ASN A O 1
ATOM 750 N N . GLY A 1 96 ? 8.560 -12.067 -6.498 1.00 95.06 96 GLY A N 1
ATOM 751 C CA . GLY A 1 96 ? 8.002 -13.199 -5.759 1.00 95.06 96 GLY A CA 1
ATOM 752 C C . GLY A 1 96 ? 7.424 -12.859 -4.384 1.00 95.06 96 GLY A C 1
ATOM 753 O O . GLY A 1 96 ? 6.787 -13.724 -3.790 1.00 95.06 96 GLY A O 1
ATOM 754 N N . THR A 1 97 ? 7.556 -11.620 -3.895 1.00 95.56 97 THR A N 1
ATOM 755 C CA . THR A 1 97 ? 7.008 -11.220 -2.583 1.00 95.56 97 THR A CA 1
ATOM 756 C C . THR A 1 97 ? 5.490 -11.061 -2.604 1.00 95.56 97 THR A C 1
ATOM 758 O O . THR A 1 97 ? 4.887 -10.740 -1.591 1.00 95.56 97 THR A O 1
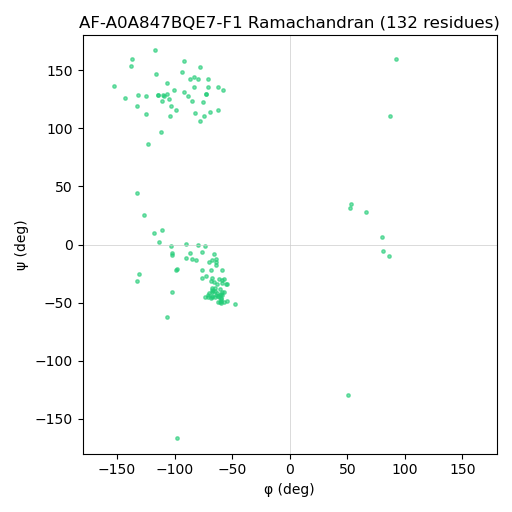ATOM 761 N N . ILE A 1 98 ? 4.834 -11.259 -3.753 1.00 96.56 98 ILE A N 1
ATOM 762 C CA . ILE A 1 98 ? 3.368 -11.269 -3.834 1.00 96.56 98 ILE A CA 1
ATOM 763 C C . ILE A 1 98 ? 2.767 -12.347 -2.935 1.00 96.56 98 ILE A C 1
ATOM 765 O O . ILE A 1 98 ? 1.698 -12.125 -2.378 1.00 96.56 98 ILE A O 1
ATOM 769 N N . LEU A 1 99 ? 3.468 -13.477 -2.771 1.00 95.56 99 LEU A N 1
ATOM 770 C CA . LEU A 1 99 ? 3.033 -14.614 -1.958 1.00 95.56 99 LEU A CA 1
ATOM 771 C C . LEU A 1 99 ? 2.754 -14.219 -0.505 1.00 95.56 99 LEU A C 1
ATOM 773 O O . LEU A 1 99 ? 1.868 -14.794 0.114 1.00 95.56 99 LEU A O 1
ATOM 777 N N . ASP A 1 100 ? 3.453 -13.202 -0.003 1.00 95.06 100 ASP A N 1
ATOM 778 C CA . ASP A 1 100 ? 3.287 -12.677 1.352 1.00 95.06 100 ASP A CA 1
ATOM 779 C C . ASP A 1 100 ? 1.947 -11.942 1.548 1.00 95.06 100 ASP A C 1
ATOM 781 O O . ASP A 1 100 ? 1.529 -11.696 2.677 1.00 95.06 100 ASP A O 1
ATOM 785 N N . TYR A 1 101 ? 1.267 -11.601 0.447 1.00 96.25 101 TYR A N 1
ATOM 786 C CA . TYR A 1 101 ? 0.023 -10.830 0.420 1.00 96.25 101 TYR A CA 1
ATOM 787 C C . TYR A 1 101 ? -1.164 -11.598 -0.179 1.00 96.25 101 TYR A C 1
ATOM 789 O O . TYR A 1 101 ? -2.218 -11.002 -0.430 1.00 96.25 101 TYR A O 1
ATOM 797 N N . LEU A 1 102 ? -0.999 -12.902 -0.418 1.00 95.56 102 LEU A N 1
ATOM 798 C CA . LEU A 1 102 ? -2.062 -13.808 -0.855 1.00 95.56 102 LEU A CA 1
ATOM 799 C C . LEU A 1 102 ? -2.710 -14.498 0.348 1.00 95.56 102 LEU A C 1
ATOM 801 O O . LEU A 1 102 ? -2.050 -14.755 1.349 1.00 95.56 102 LEU A O 1
ATOM 805 N N . ASP A 1 103 ? -4.005 -14.807 0.229 1.00 92.31 103 ASP A N 1
ATOM 806 C CA . ASP A 1 103 ? -4.772 -15.600 1.204 1.00 92.31 103 ASP A CA 1
ATOM 807 C C . ASP A 1 103 ? -4.677 -15.103 2.663 1.00 92.31 103 ASP A C 1
ATOM 809 O O . ASP A 1 103 ? -4.753 -15.876 3.621 1.00 92.31 103 ASP A O 1
ATOM 813 N N . LEU A 1 104 ? -4.525 -13.786 2.833 1.00 94.81 104 LEU A N 1
ATOM 814 C CA . LEU A 1 104 ? -4.450 -13.135 4.135 1.00 94.81 104 LEU A CA 1
ATOM 815 C C . LEU A 1 104 ? -5.836 -12.988 4.789 1.00 94.81 104 LEU A C 1
ATOM 817 O O . LEU A 1 104 ? -6.846 -12.859 4.094 1.00 94.81 104 LEU A O 1
ATOM 821 N N . PRO A 1 105 ? -5.905 -12.937 6.135 1.00 90.19 105 PRO A N 1
ATOM 822 C CA . PRO A 1 105 ? -7.150 -12.630 6.841 1.00 90.19 105 PRO A CA 1
ATOM 823 C C . PRO A 1 105 ? -7.610 -11.180 6.619 1.00 90.19 105 PRO A C 1
ATOM 825 O O . PRO A 1 105 ? -8.806 -10.891 6.678 1.00 90.19 10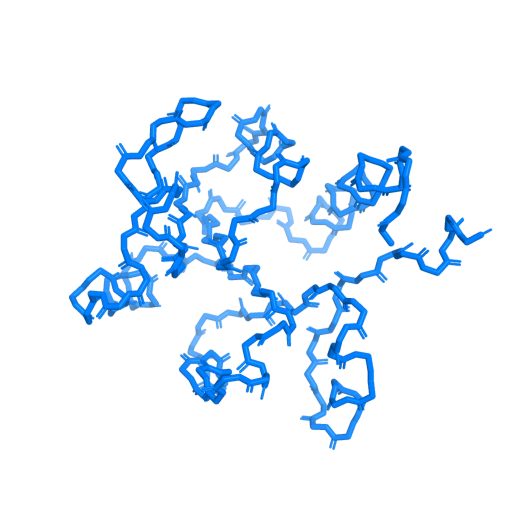5 PRO A O 1
ATOM 828 N N . VAL A 1 106 ? -6.664 -10.269 6.378 1.00 95.12 106 VAL A N 1
ATOM 829 C CA . VAL A 1 106 ? -6.923 -8.882 5.986 1.00 95.12 106 VAL A CA 1
ATOM 830 C C . VAL A 1 106 ? -7.071 -8.791 4.472 1.00 95.12 106 VAL A C 1
ATOM 832 O O . VAL A 1 106 ? -6.376 -9.466 3.717 1.00 95.12 106 VAL A O 1
ATOM 835 N N . GLU A 1 107 ? -7.991 -7.947 4.016 1.00 96.62 107 GLU A N 1
ATOM 836 C CA . GLU A 1 107 ? -8.238 -7.792 2.590 1.00 96.62 107 GLU A CA 1
ATOM 837 C C . GLU A 1 107 ? -7.105 -7.027 1.894 1.00 96.62 107 GLU A C 1
ATOM 839 O O . GLU A 1 107 ? -6.742 -5.923 2.307 1.00 96.62 107 GLU A O 1
ATOM 844 N N . THR A 1 108 ? -6.600 -7.599 0.799 1.00 98.25 108 THR A N 1
ATOM 845 C CA . THR A 1 108 ? -5.558 -7.005 -0.044 1.00 98.25 108 THR A CA 1
ATOM 846 C C . THR A 1 108 ? -6.134 -6.560 -1.385 1.00 98.25 108 THR A C 1
ATOM 848 O O . THR A 1 108 ? -6.750 -7.348 -2.105 1.00 98.25 108 THR A O 1
ATOM 851 N N . LEU A 1 109 ? -5.882 -5.305 -1.757 1.00 98.44 109 LEU A N 1
ATOM 852 C CA . LEU A 1 109 ? -6.162 -4.757 -3.080 1.00 98.44 109 LEU A CA 1
ATOM 853 C C . LEU A 1 109 ? -4.849 -4.482 -3.811 1.00 98.44 109 LEU A C 1
ATOM 855 O O . LEU A 1 109 ? -4.005 -3.724 -3.332 1.00 98.44 109 LEU A O 1
ATOM 859 N N . PHE A 1 110 ? -4.685 -5.064 -4.994 1.00 98.25 110 PHE A N 1
ATOM 860 C CA . PHE A 1 110 ? -3.482 -4.898 -5.798 1.00 98.25 110 PHE A CA 1
ATOM 861 C C . PHE A 1 110 ? -3.608 -3.726 -6.773 1.00 98.25 110 PHE A C 1
ATOM 863 O O . PHE A 1 110 ? -4.578 -3.639 -7.526 1.00 98.25 110 PHE A O 1
ATOM 870 N N . PHE A 1 111 ? -2.612 -2.845 -6.818 1.00 97.25 111 PHE A N 1
ATOM 871 C CA . PHE A 1 111 ? -2.579 -1.705 -7.740 1.00 97.25 111 PHE A CA 1
ATOM 872 C C . PHE A 1 111 ? -1.408 -1.788 -8.725 1.00 97.25 111 PHE A C 1
ATOM 874 O O . PHE A 1 111 ? -0.483 -2.580 -8.577 1.00 97.25 111 PHE A O 1
ATOM 881 N N . GLY A 1 112 ? -1.437 -0.949 -9.760 1.00 94.88 112 GLY A N 1
ATOM 882 C CA . GLY A 1 112 ? -0.406 -0.904 -10.797 1.00 94.88 112 GLY A CA 1
ATOM 883 C C . GLY A 1 112 ? -0.705 -1.787 -12.012 1.00 94.88 112 GLY A C 1
ATOM 884 O O . GLY A 1 112 ? -1.522 -2.707 -11.980 1.00 94.88 112 GLY A O 1
ATOM 885 N N . THR A 1 113 ? -0.052 -1.476 -13.130 1.00 94.56 113 THR A N 1
ATOM 886 C CA . THR A 1 113 ? -0.302 -2.134 -14.423 1.00 94.56 113 THR A CA 1
ATOM 887 C C . THR A 1 113 ? 0.320 -3.526 -14.504 1.00 94.56 113 THR A C 1
ATOM 889 O O . THR A 1 113 ? -0.240 -4.407 -15.157 1.00 94.56 113 THR A O 1
ATOM 892 N N . THR A 1 114 ? 1.422 -3.758 -13.785 1.00 95.38 114 THR A N 1
ATOM 893 C CA . THR A 1 114 ? 2.174 -5.023 -13.767 1.00 95.38 114 THR A CA 1
ATOM 894 C C . THR A 1 114 ? 1.318 -6.234 -13.393 1.00 95.38 114 THR A C 1
ATOM 896 O O . THR A 1 114 ? 1.520 -7.314 -13.939 1.00 95.38 114 THR A O 1
ATOM 899 N N . ILE A 1 115 ? 0.331 -6.066 -12.506 1.00 95.81 115 ILE A N 1
ATOM 900 C CA . ILE A 1 115 ? -0.522 -7.170 -12.037 1.00 95.81 115 ILE A CA 1
ATOM 901 C C . ILE A 1 115 ? -1.736 -7.432 -12.934 1.00 95.81 115 ILE A C 1
ATOM 903 O O . ILE A 1 115 ? -2.440 -8.404 -12.707 1.00 95.81 115 ILE A O 1
ATOM 907 N N . SER A 1 116 ? -2.012 -6.595 -13.940 1.00 94.44 116 SER A N 1
ATOM 908 C CA . SER A 1 116 ? -3.261 -6.635 -14.726 1.00 94.44 116 SER A CA 1
ATOM 909 C C . SER A 1 116 ? -3.652 -8.038 -15.210 1.00 94.44 116 SER A C 1
ATOM 911 O O . SER A 1 116 ? -4.766 -8.484 -14.942 1.00 94.44 116 SER A O 1
ATOM 913 N N . GLY A 1 117 ? -2.729 -8.760 -15.851 1.00 95.12 117 GLY A N 1
ATOM 914 C CA . GLY A 1 117 ? -2.969 -10.131 -16.308 1.00 95.12 117 GLY A CA 1
ATOM 915 C C . GLY A 1 117 ? -3.050 -11.148 -15.167 1.00 95.12 117 GLY A C 1
ATOM 916 O O . GLY A 1 117 ? -3.963 -11.970 -15.126 1.00 95.12 117 GLY A O 1
ATOM 917 N N . ALA A 1 118 ? -2.120 -11.077 -14.213 1.00 95.19 118 ALA A N 1
ATOM 918 C CA . ALA A 1 118 ? -2.057 -12.022 -13.101 1.00 95.19 118 ALA A CA 1
ATOM 919 C C . ALA A 1 118 ? -3.273 -11.926 -12.175 1.00 95.19 118 ALA A C 1
ATOM 921 O O . ALA A 1 118 ? -3.784 -12.951 -11.740 1.00 95.19 118 ALA A O 1
ATOM 922 N N . ALA A 1 119 ? -3.788 -10.719 -11.935 1.00 96.19 119 ALA A N 1
ATOM 923 C CA . ALA A 1 119 ? -4.980 -10.507 -11.126 1.00 96.19 119 ALA A CA 1
ATOM 924 C C . ALA A 1 119 ? -6.192 -11.255 -11.691 1.00 96.19 119 ALA A C 1
ATOM 926 O O . ALA A 1 119 ? -6.918 -11.890 -10.935 1.00 96.19 119 ALA A O 1
ATOM 927 N N . VAL A 1 120 ? -6.372 -11.254 -13.016 1.00 96.06 120 VAL A N 1
ATOM 928 C CA . VAL A 1 120 ? -7.455 -12.009 -13.665 1.00 96.06 120 VAL A CA 1
ATOM 929 C C . VAL A 1 120 ? -7.220 -13.515 -13.546 1.00 96.06 120 VAL A C 1
ATOM 931 O O . VAL A 1 120 ? -8.133 -14.246 -13.175 1.00 96.06 120 VAL A O 1
ATOM 934 N N . LEU A 1 121 ? -5.999 -13.982 -13.825 1.00 96.25 121 LEU A N 1
ATOM 935 C CA . LEU A 1 121 ? -5.664 -15.412 -13.789 1.00 96.25 121 LEU A CA 1
ATOM 936 C C . LEU A 1 121 ? -5.748 -16.017 -12.381 1.00 96.25 121 LEU A C 1
ATOM 938 O O . LEU A 1 121 ? -6.076 -17.192 -12.241 1.00 96.25 121 LEU A O 1
ATOM 942 N N . MET A 1 122 ? -5.440 -15.225 -11.356 1.00 94.19 122 MET A N 1
ATOM 943 C CA . MET A 1 122 ? -5.373 -15.651 -9.955 1.00 94.19 122 MET A CA 1
ATOM 944 C C . MET A 1 122 ? -6.596 -15.215 -9.133 1.00 94.19 122 MET A C 1
ATOM 946 O O . MET A 1 122 ? -6.659 -15.507 -7.945 1.00 94.19 122 MET A O 1
ATOM 950 N N . GLY A 1 123 ? -7.557 -14.503 -9.731 1.00 95.69 123 GLY A N 1
ATOM 951 C CA . GLY A 1 123 ? -8.737 -13.995 -9.023 1.00 95.69 123 GLY A CA 1
ATOM 952 C C . GLY A 1 123 ? -8.430 -12.933 -7.958 1.00 95.69 123 GLY A C 1
ATOM 953 O O . GLY A 1 123 ? -9.165 -12.817 -6.980 1.00 95.69 123 GLY A O 1
ATOM 954 N N . LEU A 1 124 ? -7.350 -12.161 -8.121 1.00 96.75 124 LEU A N 1
ATOM 955 C CA . LEU A 1 124 ? -6.951 -11.123 -7.165 1.00 96.75 124 LEU A CA 1
ATOM 956 C C . LEU A 1 124 ? -7.786 -9.856 -7.351 1.00 96.75 124 LEU A C 1
ATOM 958 O O . LEU A 1 124 ? -8.049 -9.421 -8.476 1.00 96.75 124 LEU A O 1
ATOM 962 N N . LYS A 1 125 ? -8.126 -9.194 -6.242 1.00 97.06 125 LYS A N 1
ATOM 963 C CA . LYS A 1 125 ? -8.766 -7.877 -6.282 1.00 97.06 125 LYS A CA 1
ATOM 964 C C . LYS A 1 125 ? -7.769 -6.841 -6.794 1.00 97.06 125 LYS A C 1
ATOM 966 O O . LYS A 1 125 ? -6.777 -6.555 -6.129 1.00 97.06 125 LYS A O 1
ATOM 971 N N . ARG A 1 126 ? -8.035 -6.269 -7.970 1.00 96.56 126 ARG A N 1
ATOM 972 C CA . ARG A 1 126 ? -7.220 -5.206 -8.576 1.00 96.56 126 ARG A CA 1
ATOM 973 C C . ARG A 1 126 ? -7.935 -3.861 -8.479 1.00 96.56 126 ARG A C 1
ATOM 975 O O . ARG A 1 126 ? -9.072 -3.742 -8.921 1.00 96.56 126 ARG A O 1
ATOM 982 N N . VAL A 1 127 ? -7.231 -2.846 -7.988 1.00 96.69 127 VAL A N 1
ATOM 983 C CA . VAL A 1 127 ? -7.667 -1.446 -7.947 1.00 96.69 127 VAL A CA 1
ATOM 984 C C . VAL A 1 127 ? -6.641 -0.577 -8.678 1.00 96.69 127 VAL A C 1
ATOM 986 O O . VAL A 1 127 ? -5.662 -0.086 -8.125 1.00 96.69 127 VAL A O 1
ATOM 989 N N . CYS A 1 128 ? -6.797 -0.454 -9.994 1.00 93.12 128 CYS A N 1
ATOM 990 C CA . CYS A 1 128 ? -5.898 0.349 -10.816 1.00 93.12 128 CYS A CA 1
ATOM 991 C C . CYS A 1 128 ? -6.692 1.041 -11.918 1.00 93.12 128 CYS A C 1
ATOM 993 O O . CYS A 1 128 ? -7.387 0.380 -12.684 1.00 93.12 128 CYS A O 1
ATOM 995 N N . PHE A 1 129 ? -6.543 2.361 -11.998 1.00 93.94 129 PHE A N 1
ATOM 996 C CA . PHE A 1 129 ? -7.288 3.228 -12.913 1.00 93.94 129 PHE A CA 1
ATOM 997 C C . PHE A 1 129 ? -6.405 3.810 -14.018 1.00 93.94 129 PHE A C 1
ATOM 999 O O . PHE A 1 129 ? -6.818 4.725 -14.720 1.00 93.94 129 PHE A O 1
ATOM 1006 N N . ALA A 1 130 ? -5.184 3.286 -14.174 1.00 90.06 130 ALA A N 1
ATOM 1007 C CA . ALA A 1 130 ? -4.205 3.792 -15.133 1.00 90.06 130 ALA A CA 1
ATOM 1008 C C . ALA A 1 130 ? -4.756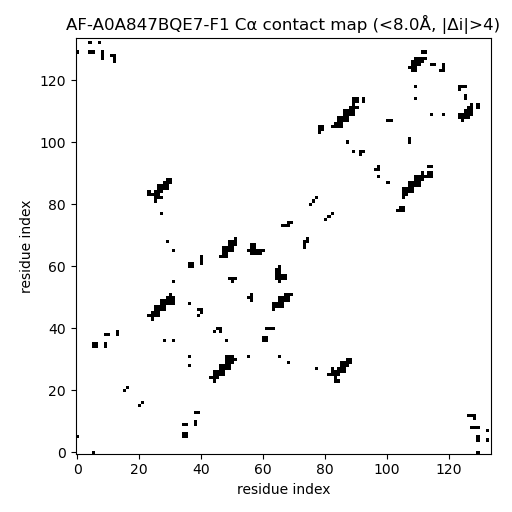 3.852 -16.568 1.00 90.06 130 ALA A C 1
ATOM 1010 O O . ALA A 1 130 ? -4.443 4.797 -17.283 1.00 90.06 130 ALA A O 1
ATOM 1011 N N . ASP A 1 131 ? -5.624 2.904 -16.928 1.00 88.25 131 ASP A N 1
ATOM 1012 C CA . ASP A 1 131 ? -6.244 2.777 -18.251 1.00 88.25 131 ASP A CA 1
ATOM 1013 C C . ASP A 1 131 ? -7.160 3.980 -18.602 1.00 88.25 131 ASP A C 1
ATOM 1015 O O . ASP A 1 131 ? -7.510 4.179 -19.760 1.00 88.25 131 ASP A O 1
ATOM 1019 N N . LYS A 1 132 ? -7.547 4.816 -17.620 1.00 88.19 132 LYS A N 1
ATOM 1020 C CA . LYS A 1 132 ? -8.318 6.058 -17.843 1.00 88.19 132 LYS A CA 1
ATOM 1021 C C . LYS A 1 132 ? -7.462 7.249 -18.288 1.00 88.19 132 LYS A C 1
ATOM 1023 O O . LYS A 1 132 ? -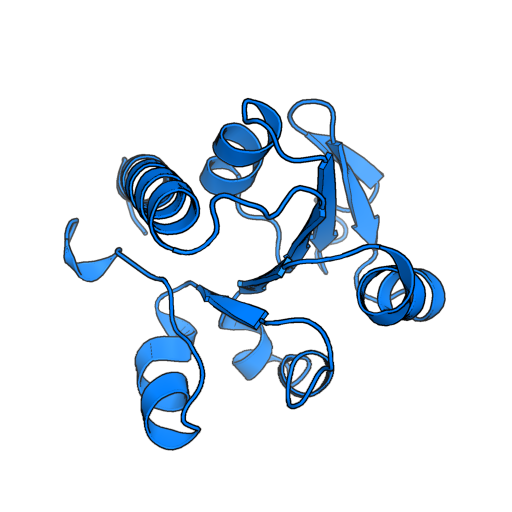8.019 8.268 -18.691 1.00 88.19 132 LYS A O 1
ATOM 1028 N N . TYR A 1 133 ? -6.140 7.147 -18.160 1.00 84.62 133 TYR A N 1
ATOM 1029 C CA . TYR A 1 133 ? -5.199 8.260 -18.324 1.00 84.62 133 TYR A CA 1
ATOM 1030 C C . TYR A 1 133 ? -4.084 7.936 -19.331 1.00 84.62 133 TYR A C 1
ATOM 1032 O O . TYR A 1 133 ? -2.971 8.458 -19.207 1.00 84.62 133 TYR A O 1
ATOM 1040 N N . GLU A 1 134 ? -4.363 7.025 -20.269 1.00 65.00 134 GLU A N 1
ATOM 1041 C CA . GLU A 1 134 ? -3.470 6.660 -21.380 1.00 65.00 134 GLU A CA 1
ATOM 1042 C C . GLU A 1 134 ? -3.470 7.681 -22.523 1.00 65.00 134 GLU A C 1
ATOM 1044 O O . GLU A 1 134 ? -4.548 8.228 -22.853 1.00 65.00 134 GLU A O 1
#

Nearest PDB structures (foldseek):
  2vt2-assembly1_A  TM=4.798E-01  e=1.541E-02  Bacillus subtilis
  2vt3-assembly1_A  TM=5.007E-01  e=3.095E-02  Bacillus subtilis
  3dli-assembly1_C  TM=6.506E-01  e=3.440E-01  Archaeoglobus fulgidus
  5x6z-assembly1_C  TM=2.554E-01  e=4.926E-03  Rice dwarf virus (isolate O)
  5x6y-assembly1_B  TM=2.957E-01  e=2.905E-02  Rice dwarf virus (isolate O)

pLDDT: mean 95.52, std 4.65, range [65.0, 98.62]